Protein AF-A0A259LR35-F1 (afdb_monomer_lite)

Radius of gyration: 19.92 Å; chains: 1; bounding box: 44×34×50 Å

pLDDT: mean 89.35, std 9.35, range [52.47, 96.25]

Sequence (84 aa):
PGSGGEAATVMGYPVTEMEDMPDIGEGNAAIAFGDFKRFYLIADRQGARVLRDPFSAKPYVLFYTTKRVGGGVQNFDAVKVMVF

Secondary structure (DSSP, 8-state):
--GGGPPPEETTEEP---TTSPPS-TT---EEEE-HHHHEEEEEEEEEEEEEESSSSTT--EEEEEEEEEEEES-TTSEEEE--

Structure (mmCIF, N/CA/C/O backbone):
data_AF-A0A259LR35-F1
#
_entry.id   AF-A0A259LR35-F1
#
loop_
_atom_site.group_PDB
_atom_site.id
_atom_site.type_symbol
_atom_site.label_atom_id
_atom_site.label_alt_id
_atom_site.label_comp_id
_atom_site.label_asym_id
_atom_site.label_entity_id
_atom_site.label_seq_id
_atom_site.pdbx_PDB_ins_code
_atom_site.Cartn_x
_atom_site.Cartn_y
_atom_site.Cartn_z
_atom_site.occupancy
_atom_site.B_iso_or_equiv
_atom_site.auth_seq_id
_atom_site.auth_comp_id
_atom_site.auth_asym_id
_atom_site.auth_atom_id
_atom_site.pdbx_PDB_model_num
ATOM 1 N N . PRO A 1 1 ? -14.331 15.085 1.200 1.00 52.47 1 PRO A N 1
ATOM 2 C CA . PRO A 1 1 ? -13.453 16.243 1.541 1.00 52.47 1 PRO A CA 1
ATOM 3 C C . PRO A 1 1 ? -14.097 17.242 2.533 1.00 52.47 1 PRO A C 1
ATOM 5 O O . PRO A 1 1 ? -15.232 17.664 2.319 1.00 52.47 1 PRO A O 1
ATOM 8 N N . GLY A 1 2 ? -13.388 17.624 3.606 1.00 56.78 2 GLY A N 1
ATOM 9 C CA . GLY A 1 2 ? -13.816 18.692 4.520 1.00 56.78 2 GLY A CA 1
ATOM 10 C C . GLY A 1 2 ? -13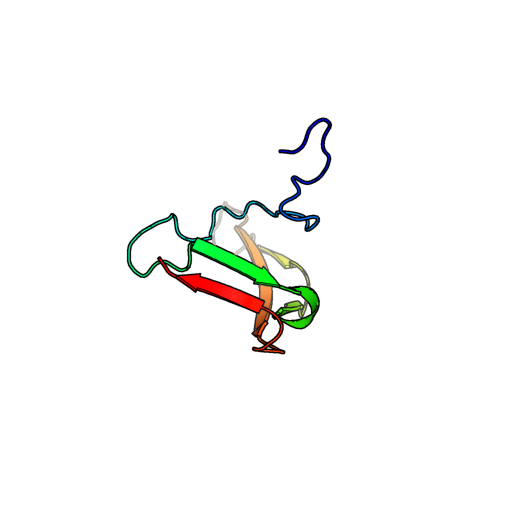.764 20.073 3.855 1.00 56.78 2 GLY A C 1
ATOM 11 O O . GLY A 1 2 ? -13.076 20.271 2.847 1.00 56.78 2 GLY A O 1
ATOM 12 N N . SER A 1 3 ? -14.523 21.038 4.380 1.00 55.41 3 SER A N 1
ATOM 13 C CA . SER A 1 3 ? -14.542 22.402 3.842 1.00 55.41 3 SER A CA 1
ATOM 14 C C . SER A 1 3 ? -13.133 23.005 3.868 1.00 55.41 3 SER A C 1
ATOM 16 O O . SER A 1 3 ? -12.546 23.136 4.935 1.00 55.41 3 SER A O 1
ATOM 18 N N . GLY A 1 4 ? -12.588 23.383 2.708 1.00 62.53 4 GLY A N 1
ATOM 19 C CA . GLY A 1 4 ? -11.317 24.116 2.627 1.00 62.53 4 GLY A CA 1
ATOM 20 C C . GLY A 1 4 ? -10.035 23.273 2.630 1.00 62.53 4 GLY A C 1
ATOM 21 O O . GLY A 1 4 ? -8.966 23.824 2.867 1.00 62.53 4 GLY A O 1
ATOM 22 N N . GLY A 1 5 ? -10.111 21.966 2.348 1.00 61.72 5 GLY A N 1
ATOM 23 C CA . GLY A 1 5 ? -8.931 21.085 2.307 1.00 61.72 5 GLY A CA 1
ATOM 24 C C . GLY A 1 5 ? -8.546 20.496 3.667 1.00 61.72 5 GLY A C 1
ATOM 25 O O . GLY A 1 5 ? -7.545 19.792 3.776 1.00 61.72 5 GLY A O 1
ATOM 26 N N . GLU A 1 6 ? -9.356 20.753 4.693 1.00 66.12 6 GLU A N 1
ATOM 27 C CA . GLU A 1 6 ? -9.247 20.098 5.989 1.00 66.12 6 GLU A CA 1
ATOM 28 C C . GLU A 1 6 ? -9.730 18.641 5.884 1.00 66.12 6 GLU A C 1
ATOM 30 O O . GLU A 1 6 ? -10.662 18.325 5.132 1.00 66.12 6 GLU A O 1
ATOM 35 N N . ALA A 1 7 ? -9.074 17.731 6.611 1.00 68.25 7 ALA A N 1
ATOM 36 C CA . ALA A 1 7 ? -9.487 16.333 6.645 1.00 68.25 7 ALA A CA 1
ATOM 37 C C . ALA A 1 7 ? -10.933 16.251 7.153 1.00 68.25 7 ALA A C 1
ATOM 39 O O . ALA A 1 7 ? -11.281 16.882 8.152 1.00 68.25 7 ALA A O 1
ATOM 40 N N . ALA A 1 8 ? -11.783 15.485 6.466 1.00 82.38 8 ALA A N 1
ATOM 41 C CA . ALA A 1 8 ? -13.131 15.235 6.958 1.00 82.38 8 ALA A CA 1
ATOM 42 C C . ALA A 1 8 ? -13.030 14.602 8.354 1.00 82.38 8 ALA A C 1
ATOM 44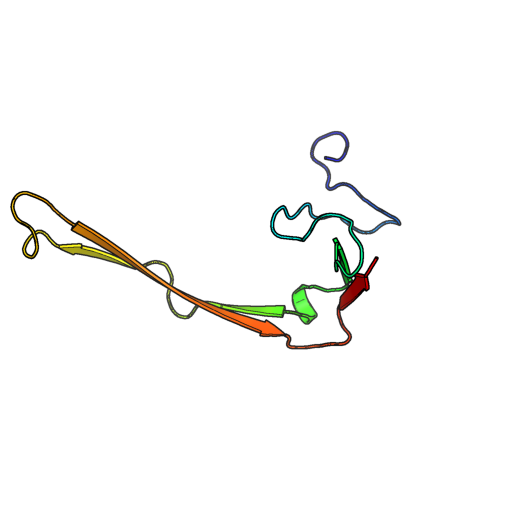 O O . ALA A 1 8 ? -12.204 13.715 8.569 1.00 82.38 8 ALA A O 1
ATOM 45 N N . THR A 1 9 ? -13.831 15.075 9.307 1.00 86.38 9 THR A N 1
ATOM 46 C CA . THR A 1 9 ? -13.834 14.532 10.668 1.00 86.38 9 THR A CA 1
ATOM 47 C C . THR A 1 9 ? -15.154 13.841 10.969 1.00 86.38 9 THR A C 1
ATOM 49 O O . THR A 1 9 ? -16.222 14.292 10.560 1.00 86.38 9 THR A O 1
ATOM 52 N N . VAL A 1 10 ? -15.078 12.729 11.695 1.00 86.25 10 VAL A N 1
ATOM 53 C CA . VAL A 1 10 ? -16.232 11.989 12.216 1.00 86.25 10 VAL A CA 1
ATOM 54 C C . VAL A 1 10 ? -15.984 11.752 13.696 1.00 86.25 10 VAL A C 1
ATOM 56 O O . VAL A 1 10 ? -14.941 11.225 14.076 1.00 86.25 10 VAL A O 1
ATOM 59 N N . MET A 1 11 ? -16.917 12.183 14.550 1.00 86.88 11 MET A N 1
ATOM 60 C CA . MET A 1 11 ? -16.791 12.088 16.015 1.00 86.88 11 MET A CA 1
ATOM 61 C C . MET A 1 11 ? -15.471 12.672 16.566 1.00 86.88 11 MET A C 1
ATOM 63 O O . MET A 1 11 ? -14.941 12.192 17.563 1.00 86.88 11 MET A O 1
ATOM 67 N N . GLY A 1 12 ? -14.918 13.696 15.903 1.00 86.50 12 GLY A N 1
ATOM 68 C CA . GLY A 1 12 ? -13.645 14.323 16.279 1.00 86.50 12 GLY A CA 1
ATOM 69 C C . GLY A 1 12 ? -12.382 13.592 15.800 1.00 86.50 12 GLY A C 1
ATOM 70 O O . GLY A 1 12 ? -11.282 14.063 16.076 1.00 86.50 12 GLY A O 1
ATOM 71 N N . TYR A 1 13 ? -12.513 12.486 15.060 1.00 88.56 13 TYR A N 1
ATOM 72 C CA . TYR A 1 13 ? -11.392 11.758 14.459 1.00 88.56 13 TYR A CA 1
ATOM 73 C C . TYR A 1 13 ? -11.259 12.062 12.963 1.00 88.56 13 TYR A C 1
ATOM 75 O O . TYR A 1 13 ? -12.279 12.219 12.287 1.00 88.56 13 TYR A O 1
ATOM 83 N N . PRO A 1 14 ? -10.027 12.129 12.425 1.00 89.50 14 PRO A N 1
ATOM 84 C CA . PRO A 1 14 ? -9.814 12.319 10.998 1.00 89.50 14 PRO A CA 1
ATOM 85 C C . PRO A 1 14 ? -10.246 11.076 10.215 1.00 89.50 14 PRO A C 1
ATOM 87 O O . PRO A 1 14 ? -9.970 9.945 10.612 1.00 89.50 14 PRO A O 1
ATOM 90 N N . VAL A 1 15 ? -10.884 11.303 9.073 1.00 88.75 15 VAL A N 1
ATOM 91 C CA . VAL A 1 15 ? -11.267 10.271 8.110 1.00 88.75 15 VAL A CA 1
ATOM 92 C C . VAL A 1 15 ? -10.245 10.243 6.983 1.00 88.75 15 VAL A C 1
ATOM 94 O O . VAL A 1 15 ? -9.820 11.284 6.483 1.00 88.75 15 VAL A O 1
ATOM 97 N N . THR A 1 16 ? -9.852 9.038 6.583 1.00 89.38 16 THR A N 1
ATOM 98 C CA . THR A 1 16 ? -9.048 8.796 5.383 1.00 89.38 16 THR A CA 1
ATOM 99 C C . THR A 1 16 ? -9.895 7.993 4.410 1.00 89.38 16 THR A C 1
ATOM 101 O O . THR A 1 16 ? -10.384 6.923 4.760 1.00 89.38 16 THR A O 1
ATOM 104 N N . GLU A 1 17 ? -10.088 8.532 3.211 1.00 87.94 17 GLU A N 1
ATOM 105 C CA . GLU A 1 17 ? -10.758 7.837 2.114 1.00 87.94 17 GLU A CA 1
ATOM 106 C C . GLU A 1 17 ? -9.744 6.873 1.474 1.00 87.94 17 GLU A C 1
ATOM 108 O O . GLU A 1 17 ? -8.632 7.278 1.130 1.00 87.94 17 GLU A O 1
ATOM 113 N N . MET A 1 18 ? -10.094 5.589 1.374 1.00 89.56 18 MET A N 1
ATOM 114 C CA . MET A 1 18 ? -9.220 4.549 0.829 1.00 89.56 18 MET A CA 1
ATOM 115 C C . MET A 1 18 ? -10.031 3.646 -0.099 1.00 89.56 18 MET A C 1
ATOM 117 O O . MET A 1 18 ? -10.816 2.827 0.368 1.00 89.56 18 MET A O 1
ATOM 121 N N . GLU A 1 19 ? -9.838 3.818 -1.408 1.00 91.19 19 GLU A N 1
ATOM 122 C CA . GLU A 1 19 ? -10.603 3.136 -2.469 1.00 91.19 19 GLU A CA 1
ATOM 123 C C . GLU A 1 19 ? -10.387 1.615 -2.496 1.00 91.19 19 GLU A C 1
ATOM 125 O O . GLU A 1 19 ? -11.235 0.879 -2.986 1.00 91.19 19 GLU A O 1
ATOM 130 N N . ASP A 1 20 ? -9.272 1.135 -1.942 1.00 92.69 20 ASP A N 1
ATOM 131 C CA . ASP A 1 20 ? -8.971 -0.297 -1.852 1.00 92.69 20 ASP A CA 1
ATOM 132 C C . ASP A 1 20 ? -9.769 -1.018 -0.742 1.00 92.69 20 ASP A C 1
ATOM 134 O O . ASP A 1 20 ? -9.713 -2.248 -0.645 1.00 92.69 20 ASP A O 1
ATOM 138 N N . MET A 1 21 ? -10.480 -0.292 0.135 1.00 92.06 21 MET A N 1
ATOM 139 C CA . MET A 1 21 ? -11.388 -0.919 1.104 1.00 92.06 21 MET A CA 1
ATOM 140 C C . MET A 1 21 ? -12.677 -1.382 0.411 1.00 92.06 21 MET A C 1
ATOM 142 O O . MET A 1 21 ? -13.172 -0.687 -0.472 1.00 92.06 21 MET A O 1
ATOM 146 N N . PRO A 1 22 ? -13.247 -2.540 0.795 1.00 94.44 22 PRO A N 1
ATOM 147 C CA . PRO A 1 22 ? -14.464 -3.036 0.168 1.00 94.44 22 PRO A CA 1
ATOM 148 C C . PRO A 1 22 ? -15.654 -2.109 0.445 1.00 94.44 22 PRO A C 1
ATOM 150 O O . PRO A 1 22 ? -15.797 -1.585 1.551 1.00 94.44 22 PRO A O 1
ATOM 153 N N . ASP A 1 23 ? -16.547 -1.985 -0.537 1.00 92.50 23 ASP A N 1
ATOM 154 C CA . ASP A 1 23 ? -17.824 -1.290 -0.376 1.00 92.50 23 ASP A CA 1
ATOM 155 C C . ASP A 1 23 ? -18.732 -1.981 0.659 1.00 92.50 23 ASP A C 1
ATOM 157 O O . ASP A 1 23 ? -18.571 -3.160 0.999 1.00 92.50 23 ASP A O 1
ATOM 161 N N . ILE A 1 24 ? -19.738 -1.244 1.138 1.00 91.56 24 ILE A N 1
ATOM 162 C CA . ILE A 1 24 ? -20.747 -1.748 2.078 1.00 91.56 24 ILE A CA 1
ATOM 163 C C . ILE A 1 24 ? -21.513 -2.918 1.437 1.00 91.56 24 ILE A C 1
ATOM 165 O O . ILE A 1 24 ? -22.141 -2.767 0.389 1.00 91.56 24 ILE A O 1
ATOM 169 N N . GLY A 1 25 ? -21.492 -4.077 2.094 1.00 92.06 25 GLY A N 1
ATOM 170 C CA . GLY A 1 25 ? -22.168 -5.304 1.672 1.00 92.06 25 GLY A CA 1
ATOM 171 C C . GLY A 1 25 ? -22.089 -6.378 2.760 1.00 92.06 25 GLY A C 1
ATOM 172 O O . GLY A 1 25 ? -21.277 -6.259 3.674 1.00 92.06 25 GLY A O 1
ATOM 173 N N . GLU A 1 26 ? -22.928 -7.410 2.677 1.00 92.31 26 GLU A N 1
ATOM 174 C CA . GLU A 1 26 ? -22.979 -8.484 3.680 1.00 92.31 26 GLU A CA 1
ATOM 175 C C . GLU A 1 26 ? -21.622 -9.201 3.799 1.00 92.31 26 GLU A C 1
ATOM 177 O O . GLU A 1 26 ? -21.052 -9.663 2.811 1.00 92.31 26 GLU A O 1
ATOM 182 N N . GLY A 1 27 ? -21.086 -9.269 5.016 1.00 89.31 27 GLY A N 1
ATOM 183 C CA . GLY A 1 27 ? -19.780 -9.837 5.333 1.00 89.31 27 GLY A CA 1
ATOM 184 C C . GLY A 1 27 ? -18.585 -8.930 5.018 1.00 89.31 27 GLY A C 1
ATOM 185 O O . GLY A 1 27 ? -17.452 -9.304 5.336 1.00 89.31 27 GLY A O 1
ATOM 186 N N . ASN A 1 28 ? -18.790 -7.741 4.438 1.00 92.62 28 ASN A N 1
ATOM 187 C CA . ASN A 1 28 ? -17.693 -6.844 4.082 1.00 92.62 28 ASN A CA 1
ATOM 188 C C . ASN A 1 28 ? -17.231 -5.998 5.268 1.00 92.62 28 ASN A C 1
ATOM 190 O O . ASN A 1 28 ? -18.007 -5.343 5.961 1.00 92.62 28 ASN A O 1
ATOM 194 N N . A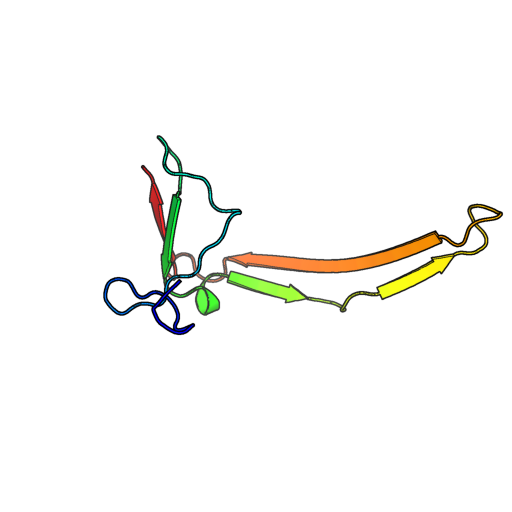LA A 1 29 ? -15.914 -5.946 5.426 1.00 91.12 29 ALA A N 1
ATOM 195 C CA . ALA A 1 29 ? -15.199 -5.078 6.347 1.00 91.12 29 ALA A CA 1
ATOM 196 C C . ALA A 1 29 ? -15.039 -3.658 5.768 1.00 91.12 29 ALA A C 1
ATOM 198 O O . ALA A 1 29 ? -13.930 -3.251 5.425 1.00 91.12 29 ALA A O 1
ATOM 199 N N . ALA A 1 30 ? -16.138 -2.917 5.615 1.00 91.31 30 ALA A N 1
ATOM 200 C CA . ALA A 1 30 ? -16.120 -1.648 4.876 1.00 91.31 30 ALA A CA 1
ATOM 201 C C . ALA A 1 30 ? -15.602 -0.442 5.687 1.00 91.31 30 ALA A C 1
ATOM 203 O O . ALA A 1 30 ? -15.253 0.583 5.109 1.00 91.31 30 ALA A O 1
ATOM 204 N N . ILE A 1 31 ? -15.527 -0.534 7.022 1.00 92.00 31 ILE A N 1
ATOM 205 C CA . ILE A 1 31 ? -15.013 0.555 7.873 1.00 92.00 31 ILE A CA 1
ATOM 206 C C . ILE A 1 31 ? -13.988 0.006 8.864 1.00 92.00 31 ILE A C 1
ATOM 208 O O . ILE A 1 31 ? -14.263 -0.952 9.586 1.00 92.00 31 ILE A O 1
ATOM 212 N N . ALA A 1 32 ? -12.829 0.658 8.959 1.00 93.62 32 ALA A N 1
ATOM 213 C CA . ALA A 1 32 ? -11.811 0.377 9.967 1.00 93.62 32 ALA A CA 1
ATOM 214 C C . ALA A 1 32 ? -11.503 1.631 10.798 1.00 93.62 32 ALA A C 1
ATOM 216 O O . ALA A 1 32 ? -11.373 2.730 10.263 1.00 93.62 32 ALA A O 1
ATOM 217 N N . PHE A 1 33 ? -11.373 1.464 12.115 1.00 94.12 33 PHE A N 1
ATOM 218 C CA . PHE A 1 33 ? -11.136 2.557 13.054 1.00 94.12 33 PHE A CA 1
ATOM 219 C C . PHE A 1 33 ? -10.083 2.182 14.100 1.00 94.12 33 PHE A C 1
ATOM 221 O O . PHE A 1 33 ? -10.164 1.126 14.730 1.00 94.12 33 PHE A O 1
ATOM 228 N N . GLY A 1 34 ? -9.102 3.063 14.308 1.00 93.06 34 GLY A N 1
ATOM 229 C CA . GLY A 1 34 ? -8.074 2.904 15.334 1.00 93.06 34 GLY A CA 1
ATOM 230 C C . GLY A 1 34 ? -6.755 3.603 15.006 1.00 93.06 34 GLY A C 1
ATOM 231 O O . GLY A 1 34 ? -6.673 4.422 14.091 1.00 93.06 34 GLY A O 1
ATOM 232 N N . ASP A 1 35 ? -5.710 3.276 15.767 1.00 93.94 35 ASP A N 1
ATOM 233 C CA . ASP A 1 35 ? -4.365 3.826 15.577 1.00 93.94 35 ASP A CA 1
ATOM 234 C C . ASP A 1 35 ? -3.545 2.951 14.618 1.00 93.94 35 ASP A C 1
ATOM 236 O O . ASP A 1 35 ? -2.868 1.996 15.016 1.00 93.94 35 ASP A O 1
ATOM 240 N N . PHE A 1 36 ? -3.564 3.321 13.336 1.00 92.31 36 PHE A N 1
ATOM 241 C CA . PHE A 1 36 ? -2.839 2.606 12.286 1.00 92.31 36 PHE A CA 1
ATOM 242 C C . PHE A 1 36 ? -1.315 2.655 12.431 1.00 92.31 36 PHE A C 1
ATOM 244 O O . PHE A 1 36 ? -0.640 1.730 11.980 1.00 92.31 36 PHE A O 1
ATOM 251 N N . LYS A 1 37 ? -0.763 3.675 13.109 1.00 92.94 37 LYS A N 1
ATOM 252 C CA . LYS A 1 37 ? 0.688 3.772 13.347 1.00 92.94 37 LYS A CA 1
ATOM 253 C C . LYS A 1 37 ? 1.171 2.694 14.314 1.00 92.94 37 LYS A C 1
ATOM 255 O O . LYS A 1 37 ? 2.314 2.262 14.216 1.00 92.94 37 LYS A O 1
ATOM 260 N N . ARG A 1 38 ? 0.314 2.273 15.250 1.00 94.25 38 ARG A N 1
ATOM 261 C CA . ARG A 1 38 ? 0.583 1.162 16.181 1.00 94.25 38 ARG A CA 1
ATOM 262 C C . ARG A 1 38 ? 0.121 -0.186 15.637 1.00 94.25 38 ARG A C 1
ATOM 264 O O . ARG A 1 38 ? 0.668 -1.214 16.024 1.00 94.25 38 ARG A O 1
ATOM 271 N N . PHE A 1 39 ? -0.890 -0.187 14.774 1.00 96.25 39 PHE A N 1
ATOM 272 C CA . PHE A 1 39 ? -1.457 -1.402 14.202 1.00 96.25 39 PHE A CA 1
ATOM 273 C C . PHE A 1 39 ? -0.552 -2.035 13.147 1.00 96.25 39 PHE A C 1
ATOM 275 O O . PHE A 1 39 ? -0.298 -3.232 13.235 1.00 96.25 39 PHE A O 1
ATOM 282 N N . TYR A 1 40 ? -0.060 -1.267 12.169 1.00 95.75 40 TYR A N 1
ATOM 283 C CA . TYR A 1 40 ? 0.581 -1.826 10.977 1.00 95.75 40 TYR A CA 1
ATOM 284 C C . TYR A 1 40 ? 1.977 -1.252 10.753 1.00 95.75 40 TYR A C 1
ATOM 286 O O . TYR A 1 40 ? 2.157 -0.040 10.642 1.00 95.75 40 TYR A O 1
ATOM 294 N N . LEU A 1 41 ? 2.974 -2.129 10.635 1.00 95.56 41 LEU A N 1
ATOM 295 C CA . LEU A 1 41 ? 4.326 -1.737 10.254 1.00 95.56 41 LEU A CA 1
ATOM 296 C C . LEU A 1 41 ? 4.511 -1.931 8.755 1.00 95.56 41 LEU A C 1
ATOM 298 O O . LEU A 1 41 ? 4.367 -3.043 8.252 1.00 95.56 41 LEU A O 1
ATOM 302 N N . ILE A 1 42 ? 4.925 -0.868 8.069 1.00 94.38 42 ILE A N 1
ATOM 303 C CA . ILE A 1 42 ? 5.414 -0.932 6.691 1.00 94.38 42 ILE A CA 1
ATOM 304 C C . ILE A 1 42 ? 6.942 -0.948 6.740 1.00 94.38 42 ILE A C 1
ATOM 306 O O . ILE A 1 42 ? 7.566 -0.015 7.241 1.00 94.38 42 ILE A O 1
ATOM 310 N N . ALA A 1 43 ? 7.546 -2.015 6.222 1.00 93.88 43 ALA A N 1
ATOM 311 C CA . ALA A 1 43 ? 8.990 -2.179 6.135 1.00 93.88 43 ALA A CA 1
ATOM 312 C C . ALA A 1 43 ? 9.458 -1.990 4.684 1.00 93.88 43 ALA A C 1
ATOM 314 O O . ALA A 1 43 ? 9.126 -2.784 3.802 1.00 93.88 43 ALA A O 1
ATOM 315 N N . ASP A 1 44 ? 10.267 -0.958 4.445 1.00 92.81 44 ASP A N 1
ATOM 316 C CA . ASP A 1 44 ? 10.932 -0.707 3.163 1.00 92.81 44 ASP A CA 1
ATOM 317 C C . ASP A 1 44 ? 12.430 -1.004 3.313 1.00 92.81 44 ASP A C 1
ATOM 319 O O . ASP A 1 44 ? 13.112 -0.404 4.145 1.00 92.81 44 ASP A O 1
ATOM 323 N N . ARG A 1 45 ? 12.943 -1.984 2.556 1.00 85.62 45 ARG A N 1
ATOM 324 C CA . ARG A 1 45 ? 14.343 -2.426 2.689 1.00 85.62 45 ARG A CA 1
ATOM 325 C C . ARG A 1 45 ? 15.300 -1.499 1.949 1.00 85.62 45 ARG A C 1
ATOM 327 O O . ARG A 1 45 ? 16.377 -1.183 2.443 1.00 85.62 45 ARG A O 1
ATOM 334 N N . GLN A 1 46 ? 14.940 -1.173 0.718 1.00 82.06 46 GLN A N 1
ATOM 335 C CA . GLN A 1 46 ? 15.684 -0.335 -0.209 1.00 82.06 46 GLN A CA 1
ATOM 336 C C . GLN A 1 46 ? 14.634 0.284 -1.123 1.00 82.06 46 GLN A C 1
ATOM 338 O O . GLN A 1 46 ? 13.787 -0.442 -1.654 1.00 82.06 46 GLN A O 1
ATOM 343 N N . GLY A 1 47 ? 14.714 1.606 -1.300 1.00 86.75 47 GLY A N 1
ATOM 344 C CA . GLY A 1 47 ? 13.811 2.353 -2.171 1.00 86.75 47 GLY A CA 1
ATOM 345 C C . GLY A 1 47 ? 13.797 1.830 -3.614 1.00 86.75 47 GLY A C 1
ATOM 346 O O . GLY A 1 47 ? 14.455 0.851 -3.967 1.00 86.75 47 GLY A O 1
ATOM 347 N N . ALA A 1 48 ? 13.031 2.483 -4.486 1.00 92.50 48 ALA A N 1
ATOM 348 C CA . ALA A 1 48 ? 12.916 2.035 -5.870 1.00 92.50 48 ALA A CA 1
ATOM 349 C C . ALA A 1 48 ? 14.279 2.071 -6.588 1.00 92.50 48 ALA A C 1
ATOM 351 O O . ALA A 1 48 ? 14.969 3.090 -6.594 1.00 92.50 48 ALA A O 1
ATOM 352 N N . ARG A 1 49 ? 14.652 0.955 -7.219 1.00 92.50 49 ARG A N 1
ATOM 353 C CA . ARG A 1 49 ? 15.845 0.833 -8.061 1.00 92.50 49 ARG A CA 1
ATOM 354 C C . ARG A 1 49 ? 15.422 0.633 -9.504 1.00 92.50 49 ARG A C 1
ATOM 356 O O . ARG A 1 49 ? 14.571 -0.207 -9.771 1.00 92.50 49 ARG A O 1
ATOM 363 N N . VAL A 1 50 ? 16.084 1.334 -10.419 1.00 94.12 50 VAL A N 1
ATOM 364 C CA . VAL A 1 50 ? 15.878 1.198 -11.864 1.00 94.12 50 VAL A CA 1
ATOM 365 C C . VAL A 1 50 ? 17.129 0.602 -12.501 1.00 94.12 50 VAL A C 1
ATOM 367 O O . VAL A 1 50 ? 18.241 1.078 -12.270 1.00 94.12 50 VAL A O 1
ATOM 370 N N . LEU A 1 51 ? 16.951 -0.440 -13.310 1.00 93.88 51 LEU A N 1
ATOM 371 C CA . LEU A 1 51 ? 17.961 -0.981 -14.209 1.00 93.88 51 LEU A CA 1
ATOM 372 C C . LEU A 1 51 ? 17.559 -0.658 -15.648 1.00 93.88 51 LEU A C 1
ATOM 374 O O . LEU A 1 51 ? 16.481 -1.039 -16.095 1.00 93.88 51 LEU A O 1
ATOM 378 N N . ARG A 1 52 ? 18.447 0.024 -16.369 1.00 94.75 52 ARG A N 1
ATOM 379 C CA . ARG A 1 52 ? 18.343 0.188 -17.820 1.00 94.75 52 ARG A CA 1
ATOM 380 C C . ARG A 1 52 ? 19.076 -0.969 -18.497 1.00 94.75 52 ARG A C 1
ATOM 382 O O . ARG A 1 52 ? 20.270 -1.144 -18.262 1.00 94.75 52 ARG A O 1
ATOM 389 N N . ASP A 1 53 ? 18.375 -1.743 -19.312 1.00 92.19 53 ASP A N 1
ATOM 390 C CA . ASP A 1 53 ? 18.929 -2.885 -20.037 1.00 92.19 53 ASP A CA 1
ATOM 391 C C . ASP A 1 53 ? 18.797 -2.679 -21.558 1.00 92.19 53 ASP A C 1
ATOM 393 O O . ASP A 1 53 ? 17.719 -2.881 -22.122 1.00 92.19 53 ASP A O 1
ATOM 397 N N . PRO A 1 54 ? 19.881 -2.249 -22.233 1.00 93.31 54 PRO A N 1
ATOM 398 C CA . PRO A 1 54 ? 19.929 -2.104 -23.687 1.00 93.31 54 PRO A CA 1
ATOM 399 C C . PRO A 1 54 ? 20.324 -3.401 -24.421 1.00 93.31 54 PRO A C 1
ATOM 401 O O . PRO A 1 54 ? 20.535 -3.375 -25.635 1.00 93.31 54 PRO A O 1
ATOM 404 N N . PHE A 1 55 ? 20.500 -4.522 -23.714 1.00 90.94 55 PHE A N 1
ATOM 405 C CA . PHE A 1 55 ? 21.107 -5.730 -24.274 1.00 90.94 55 PHE A CA 1
ATOM 406 C C . PHE A 1 55 ? 20.101 -6.853 -24.520 1.00 90.94 55 PHE A C 1
ATOM 408 O O . PHE A 1 55 ? 20.210 -7.524 -25.548 1.00 90.94 55 PHE A O 1
ATOM 415 N N . SER A 1 56 ? 19.124 -7.047 -23.630 1.00 92.06 56 SER A N 1
ATOM 416 C CA . SER A 1 56 ? 18.219 -8.207 -23.701 1.00 92.06 56 SER A CA 1
ATOM 417 C C . SER A 1 56 ? 17.236 -8.177 -24.876 1.00 92.06 56 SER A C 1
ATOM 419 O O . SER A 1 56 ? 16.906 -9.232 -25.409 1.00 92.06 56 SER A O 1
ATOM 421 N N . ALA A 1 57 ? 16.779 -6.999 -25.317 1.00 92.31 57 ALA A N 1
ATOM 422 C CA . ALA A 1 57 ? 15.802 -6.878 -26.406 1.00 92.31 57 ALA A CA 1
ATOM 423 C C . ALA A 1 57 ? 16.141 -5.729 -27.365 1.00 92.31 57 ALA A C 1
ATOM 425 O O . ALA A 1 57 ? 15.542 -4.657 -27.320 1.00 92.31 57 ALA A O 1
ATOM 426 N N . LYS A 1 58 ? 17.095 -5.954 -28.274 1.00 85.56 58 LYS A N 1
ATOM 427 C CA . LYS A 1 58 ? 17.408 -4.993 -29.348 1.00 85.56 58 LYS A CA 1
ATOM 428 C C . LYS A 1 58 ? 16.185 -4.811 -30.270 1.00 85.56 58 LYS A C 1
ATOM 430 O O . LYS A 1 58 ? 15.570 -5.822 -30.606 1.00 85.56 58 LYS A O 1
ATOM 435 N N . PRO A 1 59 ? 15.836 -3.588 -30.730 1.00 92.56 59 PRO A N 1
ATOM 436 C CA . PRO A 1 59 ? 16.523 -2.292 -30.590 1.00 92.56 59 PRO A CA 1
ATOM 437 C C . PRO A 1 59 ? 16.090 -1.448 -29.367 1.00 92.56 59 PRO A C 1
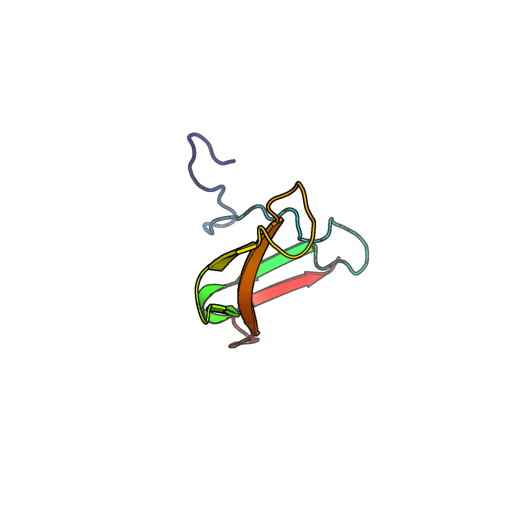ATOM 439 O O . PRO A 1 59 ? 16.365 -0.249 -29.327 1.00 92.56 59 PRO A O 1
ATOM 442 N N . TYR A 1 60 ? 15.391 -2.031 -28.392 1.00 93.44 60 TYR A N 1
ATOM 443 C CA . TYR A 1 60 ? 14.794 -1.310 -27.267 1.00 93.44 60 TYR A CA 1
ATOM 444 C C . TYR A 1 60 ? 15.704 -1.269 -26.031 1.00 93.44 60 TYR A C 1
ATOM 446 O O . TYR A 1 60 ? 16.532 -2.151 -25.808 1.00 93.44 60 TYR A O 1
ATOM 454 N N . VAL A 1 61 ? 15.512 -0.242 -25.197 1.00 93.00 61 VAL A N 1
ATOM 455 C CA . VAL A 1 61 ? 16.075 -0.182 -23.841 1.00 93.00 61 VAL A CA 1
ATOM 456 C C . VAL A 1 61 ? 14.963 -0.502 -22.855 1.00 93.00 61 VAL A C 1
ATOM 458 O O . VAL A 1 61 ? 13.993 0.245 -22.737 1.00 93.00 61 VAL A O 1
ATOM 461 N N . LEU A 1 62 ? 15.105 -1.617 -22.149 1.00 94.00 62 LEU A N 1
ATOM 462 C CA . LEU A 1 62 ? 14.161 -2.040 -21.125 1.00 94.00 62 LEU A CA 1
ATOM 463 C C . LEU A 1 62 ? 14.448 -1.287 -19.823 1.00 94.00 62 LEU A C 1
ATOM 465 O O . LEU A 1 62 ? 15.597 -1.194 -19.388 1.00 94.00 62 LEU A O 1
ATOM 469 N N . PHE A 1 63 ? 13.398 -0.782 -19.182 1.00 94.69 63 PHE A N 1
ATOM 470 C CA . PHE A 1 63 ? 13.476 -0.216 -17.838 1.00 94.69 63 PHE A CA 1
ATOM 471 C C . PHE A 1 63 ? 12.881 -1.210 -16.850 1.00 94.69 63 PHE A C 1
ATOM 473 O O . PHE A 1 63 ? 11.667 -1.388 -16.782 1.00 94.69 63 PHE A O 1
ATOM 480 N N . TYR A 1 64 ? 13.749 -1.866 -16.087 1.00 94.19 64 TYR A N 1
ATOM 481 C CA . TYR A 1 64 ? 13.346 -2.797 -15.047 1.00 94.19 64 TYR A CA 1
ATOM 482 C C . TYR A 1 64 ? 13.447 -2.123 -13.682 1.00 94.19 64 TYR A C 1
ATOM 484 O O . TYR A 1 64 ? 14.543 -1.886 -13.167 1.00 94.19 64 TYR A O 1
ATOM 492 N N . THR A 1 65 ? 12.293 -1.798 -13.106 1.00 94.94 65 THR A N 1
ATOM 493 C CA . THR A 1 65 ? 12.202 -1.139 -11.803 1.00 94.94 65 THR A CA 1
ATOM 494 C C . THR A 1 65 ? 11.793 -2.144 -10.740 1.00 94.94 65 THR A C 1
ATOM 496 O O . THR A 1 65 ? 10.760 -2.795 -10.855 1.00 94.94 65 THR A O 1
ATOM 499 N N . THR A 1 66 ? 12.583 -2.249 -9.675 1.00 94.12 66 THR A N 1
ATOM 500 C CA . THR A 1 66 ? 12.292 -3.119 -8.532 1.00 94.12 66 THR A CA 1
ATOM 501 C C . THR A 1 66 ? 12.189 -2.304 -7.260 1.00 94.12 66 THR A C 1
ATOM 503 O O . THR A 1 66 ? 13.045 -1.457 -6.998 1.00 94.12 66 THR A O 1
ATOM 506 N N . LYS A 1 67 ? 11.200 -2.620 -6.427 1.00 94.25 67 LYS A N 1
ATOM 507 C CA . LYS A 1 67 ? 11.099 -2.135 -5.051 1.00 94.25 67 LYS A CA 1
ATOM 508 C C . LYS A 1 67 ? 10.743 -3.306 -4.139 1.00 94.25 67 LYS A C 1
ATOM 510 O O . LYS A 1 67 ? 9.933 -4.147 -4.516 1.00 94.25 67 LYS A O 1
ATOM 515 N N . ARG A 1 68 ? 11.357 -3.382 -2.954 1.00 94.31 68 ARG A N 1
ATOM 516 C CA . ARG A 1 68 ? 11.048 -4.411 -1.950 1.00 94.31 68 ARG A CA 1
ATOM 517 C C . ARG A 1 68 ? 10.442 -3.759 -0.716 1.00 94.31 68 ARG A C 1
ATOM 519 O O . ARG A 1 68 ? 11.172 -3.247 0.129 1.00 94.31 68 ARG A O 1
ATOM 526 N N . VAL A 1 69 ? 9.119 -3.829 -0.630 1.00 95.19 69 VAL A N 1
ATOM 527 C CA . VAL A 1 69 ? 8.328 -3.406 0.530 1.00 95.19 69 VAL A CA 1
ATOM 528 C C . VAL A 1 69 ? 7.606 -4.625 1.085 1.00 95.19 69 VAL A C 1
ATOM 530 O O . VAL A 1 69 ? 7.227 -5.523 0.335 1.00 95.19 69 VAL A O 1
ATOM 533 N N . GLY A 1 70 ? 7.435 -4.660 2.396 1.00 94.62 70 GLY A N 1
ATOM 534 C CA . GLY A 1 70 ? 6.534 -5.575 3.072 1.00 94.62 70 GLY A CA 1
ATOM 535 C C . GLY A 1 70 ? 5.825 -4.856 4.206 1.00 94.62 70 GLY A C 1
ATOM 536 O O . GLY A 1 70 ? 6.088 -3.688 4.492 1.00 94.62 70 GLY A O 1
ATOM 537 N N . GLY A 1 71 ? 4.938 -5.565 4.877 1.00 95.19 71 GLY A N 1
ATOM 538 C CA . GLY A 1 71 ? 4.332 -5.062 6.091 1.00 95.19 71 GLY A CA 1
ATOM 539 C C . GLY A 1 71 ? 3.562 -6.141 6.817 1.00 95.19 71 GLY A C 1
ATOM 540 O O . GLY A 1 71 ? 3.376 -7.240 6.293 1.00 95.19 71 GLY A O 1
ATOM 541 N N . GLY A 1 72 ? 3.154 -5.823 8.037 1.00 95.19 72 GLY A N 1
ATOM 542 C CA . GLY A 1 72 ? 2.364 -6.723 8.859 1.00 95.19 72 GLY A CA 1
ATOM 543 C C . GLY A 1 72 ? 1.790 -6.036 10.088 1.00 95.19 72 GLY A C 1
ATOM 544 O O . GLY A 1 72 ? 2.224 -4.949 10.482 1.00 95.19 72 GLY A O 1
ATOM 545 N N . VAL A 1 73 ? 0.809 -6.703 10.692 1.00 95.31 73 VAL A N 1
ATOM 546 C CA . VAL A 1 73 ? 0.157 -6.251 11.922 1.00 95.31 73 VAL A CA 1
ATOM 5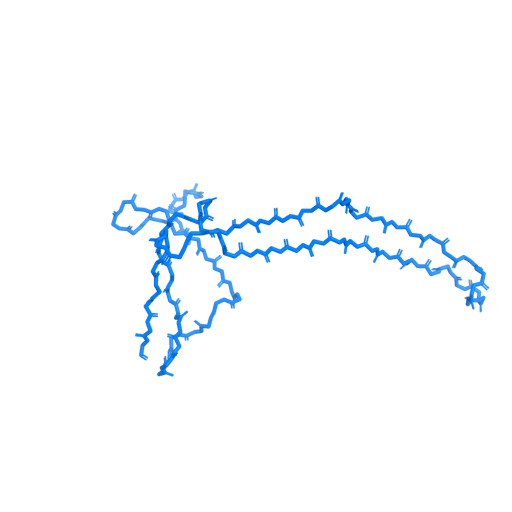47 C C . VAL A 1 73 ? 1.115 -6.432 13.100 1.00 95.31 73 VAL A C 1
ATOM 549 O O . VAL A 1 73 ? 1.607 -7.533 13.336 1.00 95.31 73 VAL A O 1
ATOM 552 N N . GLN A 1 74 ? 1.375 -5.357 13.842 1.00 94.50 74 GLN A N 1
ATOM 553 C CA . GLN A 1 74 ? 2.125 -5.393 15.098 1.00 94.50 74 GLN A CA 1
ATOM 554 C C . GLN A 1 74 ? 1.222 -5.515 16.325 1.00 94.50 74 GLN A C 1
ATOM 556 O O . GLN A 1 74 ? 1.569 -6.225 17.265 1.00 94.50 74 GLN A O 1
ATOM 561 N N . ASN A 1 75 ? 0.081 -4.821 16.336 1.00 94.31 75 ASN A N 1
ATOM 562 C CA . ASN A 1 75 ? -0.822 -4.798 17.482 1.00 94.31 75 ASN A CA 1
ATOM 563 C C . ASN A 1 75 ? -2.273 -4.991 17.038 1.00 94.31 75 ASN A C 1
ATOM 565 O O . ASN A 1 75 ? -2.890 -4.063 16.528 1.00 94.31 75 ASN A O 1
ATOM 569 N N . PHE A 1 76 ? -2.829 -6.174 17.295 1.00 92.94 76 PHE A N 1
ATOM 570 C CA . PHE A 1 76 ? -4.199 -6.543 16.925 1.00 92.94 76 PHE A CA 1
ATOM 571 C C . PHE A 1 76 ? -5.290 -5.767 17.684 1.00 92.94 76 PHE A C 1
ATOM 573 O O . PHE A 1 76 ? -6.436 -5.725 17.239 1.00 92.94 76 PHE A O 1
ATOM 580 N N . ASP A 1 77 ? -4.954 -5.125 18.804 1.00 94.69 77 ASP A N 1
ATOM 581 C CA . ASP A 1 77 ? -5.906 -4.334 19.586 1.00 94.69 77 ASP A CA 1
ATOM 582 C C . ASP A 1 77 ? -5.983 -2.870 19.159 1.00 94.69 77 ASP A C 1
ATOM 584 O O . ASP A 1 77 ? -6.924 -2.174 19.537 1.00 94.69 77 ASP A O 1
ATOM 588 N N . ALA A 1 78 ? -5.035 -2.404 18.344 1.00 93.06 78 ALA A N 1
ATOM 589 C CA . ALA A 1 78 ? -4.941 -1.000 17.959 1.00 93.06 78 ALA A CA 1
ATOM 590 C C . ALA A 1 78 ? -6.008 -0.552 16.944 1.00 93.06 78 ALA A C 1
ATOM 592 O O . ALA A 1 78 ? -6.279 0.646 16.863 1.00 93.06 78 ALA A O 1
ATOM 593 N N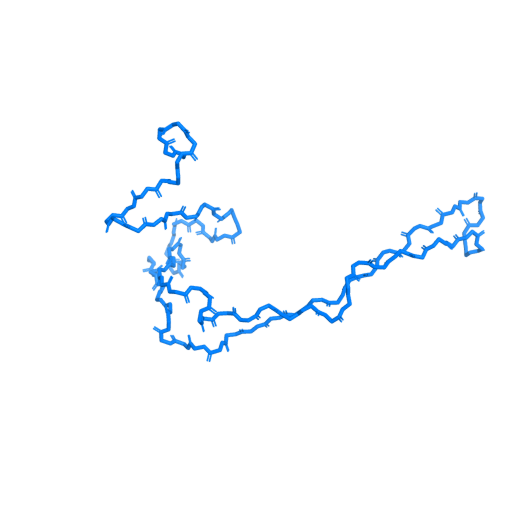 . VAL A 1 79 ? -6.608 -1.476 16.183 1.00 95.12 79 VAL A N 1
ATOM 594 C CA . VAL A 1 79 ? -7.649 -1.197 15.178 1.00 95.12 79 VAL A CA 1
ATOM 595 C C . VAL A 1 79 ? -8.792 -2.194 15.320 1.00 95.12 79 VAL A C 1
ATOM 597 O O . VAL A 1 79 ? -8.575 -3.374 15.592 1.00 95.12 79 VAL A O 1
ATOM 600 N N . LYS A 1 80 ? -10.020 -1.713 15.119 1.00 94.19 80 LYS A N 1
ATOM 601 C CA . LYS A 1 80 ? -11.236 -2.522 15.018 1.00 94.19 80 LYS A CA 1
ATOM 602 C C . LYS A 1 80 ? -11.909 -2.265 13.673 1.00 94.19 80 LYS A C 1
ATOM 604 O O . LYS A 1 80 ? -11.759 -1.196 13.084 1.00 94.19 80 LYS A O 1
ATOM 609 N N . VAL A 1 81 ? -12.623 -3.271 13.186 1.00 93.31 81 VAL A N 1
ATOM 610 C CA . VAL A 1 81 ? -13.231 -3.276 11.856 1.00 93.31 81 VAL A CA 1
ATOM 611 C C . VAL A 1 81 ? -14.717 -3.558 12.004 1.00 93.31 81 VAL A C 1
ATOM 613 O O . VAL A 1 81 ? -15.107 -4.423 12.787 1.00 93.31 81 VAL A O 1
ATOM 616 N N . MET A 1 82 ? -15.534 -2.805 11.278 1.00 91.75 82 MET A N 1
ATOM 617 C CA . MET A 1 82 ? -16.974 -2.994 11.211 1.00 91.75 82 MET A CA 1
ATOM 618 C C . MET A 1 82 ? -17.305 -3.867 10.005 1.00 91.75 82 MET A C 1
ATOM 620 O O . MET A 1 82 ? -16.980 -3.512 8.871 1.00 91.75 82 MET A O 1
ATOM 624 N N . VAL A 1 83 ? -17.931 -5.007 10.285 1.00 90.00 83 VAL A N 1
ATOM 625 C CA . VAL A 1 83 ? -18.452 -5.940 9.283 1.00 90.00 83 VAL A CA 1
ATOM 626 C C . VAL A 1 83 ? -19.961 -5.738 9.192 1.00 90.00 83 VAL A C 1
ATOM 628 O O . VAL A 1 83 ? -20.610 -5.606 10.234 1.00 90.00 83 VAL A O 1
ATOM 631 N N . PHE A 1 84 ? -20.479 -5.660 7.969 1.00 84.75 84 PHE A N 1
ATOM 632 C CA . PHE A 1 84 ? -21.899 -5.446 7.678 1.00 84.75 84 PHE A CA 1
ATOM 633 C C . PHE A 1 84 ? -22.662 -6.748 7.456 1.00 84.75 84 PHE A C 1
ATOM 635 O O . PHE A 1 84 ? -22.027 -7.743 7.045 1.00 84.75 84 PHE A O 1
#

Foldseek 3Di:
DDPPPDFDDDPNHGDDDDPPQDDDDAFGQRDKDFDPVQFKDKDWDDAKDWDWQCDPDPPDTDIDIDTDIDMDTRDPPGMDTDGD